Protein AF-A0A7Y9F3F2-F1 (afdb_monomer_lite)

Foldseek 3Di:
DDPPPPPPDDDLPDDPPVQQDADPVRFHWDWDCDPNDTDTDTPVVPDDPDPDDDPDVVVVVVVVVVVVVVVVVVVVVCVVVVVVVCCVVVVDDPVVVVVVVVPPDPPPVVVVVVVVVVPDDDDDDDDDDPPDDLVRVLVVLVVCVVVVVADPVRSVVVNVVSVVVD

Radius of gyration: 35.75 Å; chains: 1; bounding box: 56×50×98 Å

pLDDT: mean 72.58, std 17.09, range [37.16, 95.94]

Organism: NCBI:txid419476

Secondary structure (DSSP, 8-state):
-----------TTSPPGGGGS--TTSPPPEEEEETTEEEEE-GGGS----SS--TTHHHHHHHHHHHHHHHHHHHHHHHHHHHHHHHHHTT--HHHHHHHHHHHS-HHHHHHHHHHHHTS--PPPPPPPPPPPHHHHHHHHHHHHHTTSS-HHHHHHHHHHHHHT-

Structure (mmCIF, N/CA/C/O backbone):
data_AF-A0A7Y9F3F2-F1
#
_entry.id   AF-A0A7Y9F3F2-F1
#
loop_
_atom_site.group_PDB
_atom_site.id
_atom_site.type_symbol
_atom_site.label_atom_id
_atom_site.label_alt_id
_atom_site.label_comp_id
_atom_site.label_asym_id
_atom_site.label_entity_id
_atom_site.label_seq_id
_atom_site.pdbx_PDB_ins_code
_atom_site.Cartn_x
_atom_site.Cartn_y
_atom_site.Cartn_z
_atom_site.occupancy
_atom_site.B_iso_or_equiv
_atom_site.auth_seq_id
_atom_site.auth_comp_id
_atom_site.auth_asym_id
_atom_site.auth_atom_id
_atom_site.pdbx_PDB_model_num
ATOM 1 N N . MET A 1 1 ? 10.572 -25.175 -64.318 1.00 37.16 1 MET A N 1
ATOM 2 C CA . MET A 1 1 ? 11.048 -24.737 -62.988 1.00 37.16 1 MET A CA 1
ATOM 3 C C . MET A 1 1 ? 11.802 -23.434 -63.187 1.00 37.16 1 MET A C 1
ATOM 5 O O . MET A 1 1 ? 12.876 -23.462 -63.767 1.00 37.16 1 MET A O 1
ATOM 9 N N . ILE A 1 2 ? 11.190 -22.298 -62.851 1.00 39.78 2 ILE A N 1
ATOM 10 C CA . ILE A 1 2 ? 11.783 -20.966 -63.033 1.00 39.78 2 ILE A CA 1
ATOM 11 C C . ILE A 1 2 ? 12.376 -20.561 -61.682 1.00 39.78 2 ILE A C 1
ATOM 13 O O . ILE A 1 2 ? 11.635 -20.270 -60.747 1.00 39.78 2 ILE A O 1
ATOM 17 N N . SER A 1 3 ? 13.705 -20.615 -61.568 1.00 37.38 3 SER A N 1
ATOM 18 C CA . SER A 1 3 ? 14.440 -20.062 -60.428 1.00 37.38 3 SER A CA 1
ATOM 19 C C . SER A 1 3 ? 14.362 -18.542 -60.489 1.00 37.38 3 SER A C 1
ATOM 21 O O . SER A 1 3 ? 15.027 -17.914 -61.311 1.00 37.38 3 SER A O 1
ATOM 23 N N . VAL A 1 4 ? 13.538 -17.950 -59.627 1.00 45.59 4 VAL A N 1
ATOM 24 C CA . VAL A 1 4 ? 13.527 -16.504 -59.403 1.00 45.59 4 VAL A CA 1
ATOM 25 C C . VAL A 1 4 ? 14.730 -16.170 -58.526 1.00 45.59 4 VAL A C 1
ATOM 27 O O . VAL A 1 4 ? 14.716 -16.357 -57.312 1.00 45.59 4 VAL A O 1
ATOM 30 N N . LEU A 1 5 ? 15.806 -15.729 -59.174 1.00 45.50 5 LEU A N 1
ATOM 31 C CA . LEU A 1 5 ? 16.984 -15.166 -58.530 1.00 45.50 5 LEU A CA 1
ATOM 32 C C . LEU A 1 5 ? 16.598 -13.766 -58.019 1.00 45.50 5 LEU A C 1
ATOM 34 O O . LEU A 1 5 ? 16.569 -12.804 -58.785 1.00 45.50 5 LEU A O 1
ATOM 38 N N . LEU A 1 6 ? 16.222 -13.661 -56.742 1.00 45.62 6 LEU A N 1
ATOM 39 C CA . 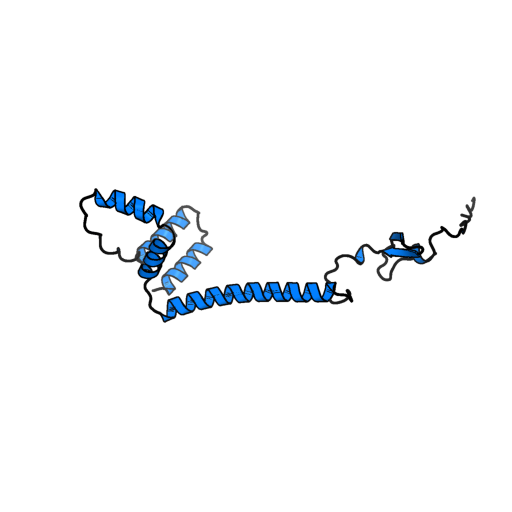LEU A 1 6 ? 16.011 -12.379 -56.064 1.00 45.62 6 LEU A CA 1
ATOM 40 C C . LEU A 1 6 ? 17.363 -11.662 -55.958 1.00 45.62 6 LEU A C 1
ATOM 42 O O . LEU A 1 6 ? 18.161 -11.922 -55.060 1.00 45.62 6 LEU A O 1
ATOM 46 N N . LEU A 1 7 ? 17.631 -10.788 -56.926 1.00 42.59 7 LEU A N 1
ATOM 47 C CA . LEU A 1 7 ? 18.734 -9.835 -56.901 1.00 42.59 7 LEU A CA 1
ATOM 48 C C . LEU A 1 7 ? 18.523 -8.887 -55.715 1.00 42.59 7 LEU A C 1
ATOM 50 O O . LEU A 1 7 ? 17.694 -7.981 -55.773 1.00 42.59 7 LEU A O 1
ATOM 54 N N . ALA A 1 8 ? 19.269 -9.110 -54.635 1.00 44.12 8 ALA A N 1
ATOM 55 C CA . ALA A 1 8 ? 19.419 -8.149 -53.553 1.00 44.12 8 ALA A CA 1
ATOM 56 C C . ALA A 1 8 ? 20.198 -6.938 -54.088 1.00 44.12 8 ALA A C 1
ATOM 58 O O . ALA A 1 8 ? 21.429 -6.943 -54.149 1.00 44.12 8 ALA A O 1
ATOM 59 N N . PHE A 1 9 ? 19.474 -5.911 -54.532 1.00 42.00 9 PHE A N 1
ATOM 60 C CA . PHE A 1 9 ? 20.051 -4.587 -54.740 1.00 42.00 9 PHE A CA 1
ATOM 61 C C . PHE A 1 9 ? 20.615 -4.112 -53.396 1.00 42.00 9 PHE A C 1
ATOM 63 O O . PHE A 1 9 ? 19.938 -4.227 -52.386 1.00 42.00 9 PHE A O 1
ATOM 70 N N . SER A 1 10 ? 21.887 -3.703 -53.398 1.00 47.97 10 SER A N 1
ATOM 71 C CA . SER A 1 10 ? 22.654 -3.268 -52.225 1.00 47.97 10 SER A CA 1
ATOM 72 C C . SER A 1 10 ? 23.040 -1.796 -52.403 1.00 47.97 10 SER A C 1
ATOM 74 O O . SER A 1 10 ? 24.060 -1.479 -53.012 1.00 47.97 10 SER A O 1
ATOM 76 N N . GLY A 1 11 ? 22.193 -0.891 -51.935 1.00 49.94 11 GLY A N 1
ATOM 77 C CA . GLY A 1 11 ? 22.431 0.532 -51.758 1.00 49.94 11 GLY A CA 1
ATOM 78 C C . GLY A 1 11 ? 22.732 0.901 -50.294 1.00 49.94 11 GLY A C 1
ATOM 79 O O . GLY A 1 11 ? 22.473 0.132 -49.371 1.00 49.94 11 GLY A O 1
ATOM 80 N N . PRO A 1 12 ? 23.258 2.113 -50.046 1.00 54.84 12 PRO A N 1
ATOM 81 C CA . PRO A 1 12 ? 23.655 2.596 -48.713 1.00 54.84 12 PRO A CA 1
ATOM 82 C C . PRO A 1 12 ? 22.490 2.769 -47.722 1.00 54.84 12 PRO A C 1
ATOM 84 O O . PRO A 1 12 ? 22.721 3.028 -46.545 1.00 54.84 12 PRO A O 1
ATOM 87 N N . ASN A 1 13 ? 21.251 2.616 -48.194 1.00 62.72 13 ASN A N 1
ATOM 88 C CA . ASN A 1 13 ? 20.031 2.660 -47.394 1.00 62.72 13 ASN A CA 1
ATOM 89 C C . ASN A 1 13 ? 19.465 1.264 -47.103 1.00 62.72 13 ASN A C 1
ATOM 91 O O . ASN A 1 13 ? 18.377 1.169 -46.539 1.00 62.72 13 ASN A O 1
ATOM 95 N N . ASP A 1 14 ? 20.163 0.193 -47.488 1.00 75.38 14 ASP A N 1
ATOM 96 C CA . ASP A 1 14 ? 19.670 -1.153 -47.243 1.00 75.38 14 ASP A CA 1
ATOM 97 C C . ASP A 1 14 ? 19.990 -1.629 -45.827 1.00 75.38 14 ASP A C 1
ATOM 99 O O . ASP A 1 14 ? 21.076 -1.365 -45.290 1.00 75.38 14 ASP A O 1
ATOM 103 N N . PRO A 1 15 ? 19.046 -2.348 -45.199 1.00 74.75 15 PRO A N 1
ATOM 104 C CA . PRO A 1 15 ? 19.268 -2.914 -43.888 1.00 74.75 15 PRO A CA 1
ATOM 105 C C . PRO A 1 15 ? 20.414 -3.938 -43.951 1.00 74.75 15 PRO A C 1
ATOM 107 O O . PRO A 1 15 ? 20.408 -4.844 -44.790 1.00 74.75 15 PRO A O 1
ATOM 110 N N . PRO A 1 16 ? 21.405 -3.846 -43.049 1.00 81.75 16 PRO A N 1
ATOM 111 C CA . PRO A 1 16 ? 22.524 -4.776 -43.021 1.00 81.75 16 PRO A CA 1
ATOM 112 C C . PRO A 1 16 ? 22.043 -6.192 -42.690 1.00 81.75 16 PRO A C 1
ATOM 114 O O . PRO A 1 16 ? 21.070 -6.372 -41.961 1.00 81.75 16 PRO A O 1
ATOM 117 N N . ALA A 1 17 ? 22.791 -7.219 -43.109 1.00 82.69 17 ALA A N 1
ATOM 118 C CA . ALA A 1 17 ? 22.439 -8.629 -42.881 1.00 82.69 17 ALA A CA 1
ATOM 119 C C . ALA A 1 17 ? 22.153 -8.987 -41.403 1.00 82.69 17 ALA A C 1
ATOM 121 O O . ALA A 1 17 ? 21.443 -9.949 -41.112 1.00 82.69 17 ALA A O 1
ATOM 122 N N . LYS A 1 18 ? 22.662 -8.193 -40.444 1.00 82.06 18 LYS A N 1
ATOM 123 C CA . LYS A 1 18 ? 22.344 -8.319 -39.009 1.00 82.06 18 LYS A CA 1
ATOM 124 C C . LYS A 1 18 ? 20.849 -8.145 -38.688 1.00 82.06 18 LYS A C 1
ATOM 126 O O . LYS A 1 18 ? 20.425 -8.655 -37.655 1.00 82.06 18 LYS A O 1
ATOM 131 N N . CYS A 1 19 ? 20.083 -7.470 -39.546 1.00 83.31 19 CYS A N 1
ATOM 132 C CA . CYS A 1 19 ? 18.639 -7.253 -39.418 1.00 83.31 19 CYS A CA 1
ATOM 133 C C . CYS A 1 19 ? 17.788 -8.484 -39.747 1.00 83.31 19 CYS A C 1
ATOM 135 O O . CYS A 1 19 ? 16.628 -8.530 -39.367 1.00 83.31 19 CYS A O 1
ATOM 137 N N . PHE A 1 20 ? 18.354 -9.483 -40.425 1.00 84.94 20 PHE A N 1
ATOM 138 C CA . PHE A 1 20 ? 17.620 -10.676 -40.863 1.00 84.94 20 PHE A CA 1
ATOM 139 C C . PHE A 1 20 ? 18.032 -11.940 -40.104 1.00 84.94 20 PHE A C 1
ATOM 141 O O . PHE A 1 20 ? 17.670 -13.047 -40.491 1.00 84.94 20 PHE A O 1
ATOM 148 N N . ARG A 1 21 ? 18.822 -11.789 -39.035 1.00 83.19 21 ARG A N 1
ATOM 149 C CA . ARG A 1 21 ? 19.253 -12.897 -38.179 1.00 83.19 21 ARG A CA 1
ATOM 150 C C . ARG A 1 21 ? 18.538 -12.826 -36.843 1.00 83.19 21 ARG A C 1
ATOM 152 O O . ARG A 1 21 ? 18.486 -11.756 -36.238 1.00 83.19 21 ARG A O 1
ATOM 159 N N . THR A 1 22 ? 18.039 -13.971 -36.397 1.00 86.31 22 THR A N 1
ATOM 160 C CA . THR A 1 22 ? 17.434 -14.129 -35.078 1.00 86.31 22 THR A CA 1
ATOM 161 C C . THR A 1 22 ? 18.467 -13.957 -33.966 1.00 86.31 22 THR A C 1
ATOM 163 O O . THR A 1 22 ? 19.673 -14.115 -34.191 1.00 86.31 22 THR A O 1
ATOM 166 N N . ASN A 1 23 ? 18.001 -13.624 -32.762 1.00 82.44 23 ASN A N 1
ATOM 167 C CA . ASN A 1 23 ? 18.830 -13.711 -31.558 1.00 82.44 23 ASN A CA 1
ATOM 168 C C . ASN A 1 23 ? 19.022 -15.181 -31.122 1.00 82.44 23 ASN A C 1
ATOM 170 O O . ASN A 1 23 ? 18.518 -16.112 -31.752 1.00 82.44 23 ASN A O 1
ATOM 174 N N . GLU A 1 24 ? 19.756 -15.383 -30.027 1.00 83.31 24 GLU A N 1
ATOM 175 C CA . GLU A 1 24 ? 19.977 -16.699 -29.406 1.00 83.31 24 GLU A CA 1
ATOM 176 C C . GLU A 1 24 ? 18.685 -17.388 -28.924 1.00 83.31 24 GLU A C 1
ATOM 178 O O . GLU A 1 24 ? 18.663 -18.604 -28.763 1.00 83.31 24 GLU A O 1
ATOM 183 N N . PHE A 1 25 ? 17.602 -16.624 -28.758 1.00 80.75 25 PHE A N 1
ATOM 184 C CA . PHE A 1 25 ? 16.283 -17.093 -28.330 1.00 80.75 25 PHE A CA 1
ATOM 185 C C . PHE A 1 25 ? 15.335 -17.399 -29.505 1.00 80.75 25 PHE A C 1
ATOM 187 O O . PHE A 1 25 ? 14.218 -17.858 -29.285 1.00 80.75 25 PHE A O 1
ATOM 194 N N . GLY A 1 26 ? 15.773 -17.184 -30.753 1.00 85.31 26 GLY A N 1
ATOM 195 C CA . GLY A 1 26 ? 14.969 -17.424 -31.956 1.00 85.31 26 GLY A CA 1
ATOM 196 C C . GLY A 1 26 ? 14.056 -16.263 -32.371 1.00 85.31 26 GLY A C 1
ATOM 197 O O . GLY A 1 26 ? 13.324 -16.398 -33.350 1.00 85.31 26 GLY A O 1
ATOM 198 N N . ASP A 1 27 ? 14.121 -15.113 -31.697 1.00 84.00 27 ASP A N 1
ATOM 199 C CA . ASP A 1 27 ? 13.307 -13.943 -32.034 1.00 84.00 27 ASP A CA 1
ATOM 200 C C . ASP A 1 27 ? 13.879 -13.198 -33.244 1.00 84.00 27 ASP A C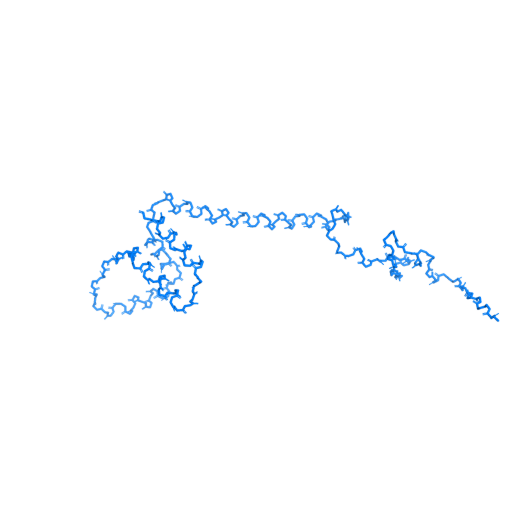 1
ATOM 202 O O . ASP A 1 27 ? 15.087 -12.933 -33.316 1.00 84.00 27 ASP A O 1
ATOM 206 N N . LEU A 1 28 ? 13.006 -12.779 -34.167 1.00 83.38 28 LEU A N 1
ATOM 207 C CA . LEU A 1 28 ? 13.378 -11.819 -35.206 1.00 83.38 28 LEU A CA 1
ATOM 208 C C . LEU A 1 28 ? 13.493 -10.401 -34.612 1.00 83.38 28 LEU A C 1
ATOM 210 O O . LEU A 1 28 ? 12.582 -9.963 -33.904 1.00 83.38 28 LEU A O 1
ATOM 214 N N . PRO A 1 29 ? 14.571 -9.654 -34.917 1.00 84.06 29 PRO A N 1
ATOM 215 C CA . PRO A 1 29 ? 14.674 -8.249 -34.544 1.00 84.06 29 PRO A CA 1
ATOM 216 C C . PRO A 1 29 ? 13.764 -7.370 -35.406 1.00 84.06 29 PRO A C 1
ATOM 218 O O . PRO A 1 29 ? 13.607 -7.600 -36.605 1.00 84.06 29 PRO A O 1
ATOM 221 N N . THR A 1 30 ? 13.291 -6.271 -34.827 1.00 85.75 30 THR A N 1
ATOM 222 C CA . THR A 1 30 ? 12.817 -5.113 -35.588 1.00 85.75 30 THR A CA 1
ATOM 223 C C . THR A 1 30 ? 14.014 -4.203 -35.852 1.00 85.75 30 THR A C 1
ATOM 225 O O . THR A 1 30 ? 14.729 -3.819 -34.925 1.00 85.75 30 THR A O 1
ATOM 228 N N . CYS A 1 31 ? 14.271 -3.878 -37.119 1.00 84.94 31 CYS A N 1
ATOM 229 C CA . CYS A 1 31 ? 15.332 -2.947 -37.493 1.00 84.94 31 CYS A CA 1
ATOM 230 C C . CYS A 1 31 ? 14.763 -1.557 -37.760 1.00 84.94 31 CYS A C 1
ATOM 232 O O . CYS A 1 31 ? 13.928 -1.387 -38.648 1.00 84.94 31 CYS A O 1
ATOM 234 N N . THR A 1 32 ? 15.273 -0.565 -37.033 1.00 84.44 32 THR A N 1
ATOM 235 C CA . THR A 1 32 ? 14.889 0.841 -37.186 1.00 84.44 32 THR A CA 1
ATOM 236 C C . THR A 1 32 ? 16.134 1.666 -37.491 1.00 84.44 32 THR A C 1
ATOM 238 O O . THR A 1 32 ? 17.172 1.502 -36.845 1.00 84.44 32 THR A O 1
ATOM 241 N N . TYR A 1 33 ? 16.045 2.551 -38.481 1.00 82.56 33 TYR A N 1
ATOM 242 C CA . TYR A 1 33 ? 17.121 3.481 -38.811 1.00 82.56 33 TYR A CA 1
ATOM 243 C C . TYR A 1 33 ? 17.023 4.714 -37.907 1.00 82.56 33 TYR A C 1
ATOM 245 O O . TYR A 1 33 ? 16.044 5.458 -37.978 1.00 82.56 33 TYR A O 1
ATOM 253 N N . SER A 1 34 ? 18.008 4.911 -37.028 1.00 77.88 34 SER A N 1
ATOM 254 C CA . SER A 1 34 ? 18.037 6.016 -36.064 1.00 77.88 34 SER A CA 1
ATOM 255 C C . SER A 1 34 ? 19.450 6.582 -35.952 1.00 77.88 34 SER A C 1
ATOM 257 O O . SER A 1 34 ? 20.414 5.836 -35.815 1.00 77.88 34 SER A O 1
ATOM 259 N N . GLY A 1 35 ? 19.593 7.906 -36.040 1.00 77.94 35 GLY A N 1
ATOM 260 C CA . GLY A 1 35 ? 20.885 8.579 -35.851 1.00 77.94 35 GLY A CA 1
ATOM 261 C C . GLY A 1 35 ? 21.969 8.237 -36.883 1.00 77.94 35 GLY A C 1
ATOM 262 O O . GLY A 1 35 ? 23.147 8.405 -36.592 1.00 77.94 35 GLY A O 1
ATOM 263 N N . GLY A 1 36 ? 21.595 7.756 -38.073 1.00 80.94 36 GLY A N 1
ATOM 264 C CA . GLY A 1 36 ? 22.553 7.321 -39.097 1.00 80.94 36 GLY A CA 1
ATOM 265 C C . GLY A 1 36 ? 23.004 5.862 -38.963 1.00 80.94 36 GLY A C 1
ATOM 266 O O . GLY A 1 36 ? 23.838 5.412 -39.746 1.00 80.94 36 GLY A O 1
ATOM 267 N N . GLU A 1 37 ? 22.451 5.111 -38.006 1.00 81.56 37 GLU A N 1
ATOM 268 C CA . GLU A 1 37 ? 22.759 3.698 -37.801 1.00 81.56 37 GLU A CA 1
ATOM 269 C C . GLU A 1 37 ? 21.488 2.831 -37.797 1.00 81.56 37 GLU A C 1
ATOM 271 O O . GLU A 1 37 ? 20.416 3.217 -37.330 1.00 81.56 37 GLU A O 1
ATOM 276 N N . TRP A 1 38 ? 21.619 1.608 -38.310 1.00 82.19 38 TRP A N 1
ATOM 277 C CA . TRP A 1 38 ? 20.619 0.557 -38.152 1.00 82.19 38 TRP A CA 1
ATOM 278 C C . TRP A 1 38 ? 20.713 -0.087 -36.767 1.00 82.19 38 TRP A C 1
ATOM 280 O O . TRP A 1 38 ? 21.645 -0.861 -36.493 1.00 82.19 38 TRP A O 1
ATOM 290 N N . VAL A 1 39 ? 19.712 0.188 -35.930 1.00 82.75 39 VAL A N 1
ATOM 291 C CA . VAL A 1 39 ? 19.580 -0.345 -34.569 1.00 82.75 39 VAL A CA 1
ATOM 292 C C . VAL A 1 39 ? 18.568 -1.494 -34.561 1.00 82.75 39 VAL A C 1
ATOM 294 O O . VAL A 1 39 ? 17.530 -1.429 -35.218 1.00 82.75 39 VAL A O 1
ATOM 297 N N . ARG A 1 40 ? 18.887 -2.564 -33.822 1.00 85.69 40 ARG A N 1
ATOM 298 C CA . ARG A 1 40 ? 18.020 -3.739 -33.638 1.00 85.69 40 ARG A CA 1
ATOM 299 C C . ARG A 1 40 ? 17.321 -3.655 -32.291 1.00 85.69 40 ARG A C 1
ATOM 301 O O . ARG A 1 40 ? 18.005 -3.528 -31.278 1.00 85.69 40 ARG A O 1
ATOM 308 N N . SER A 1 41 ? 16.002 -3.792 -32.277 1.00 80.69 41 SER A N 1
ATOM 309 C CA . SER A 1 41 ? 15.205 -3.959 -31.061 1.00 80.69 41 SER A CA 1
ATOM 310 C C . SER A 1 41 ? 14.500 -5.315 -31.078 1.00 80.69 41 SER A C 1
ATOM 312 O O . SER A 1 41 ? 14.063 -5.784 -32.128 1.00 80.69 41 SER A O 1
ATOM 314 N N . TYR A 1 42 ? 14.417 -5.967 -29.918 1.00 80.75 42 TYR A N 1
ATOM 315 C CA . TYR A 1 42 ? 13.755 -7.265 -29.766 1.00 80.75 42 TYR A CA 1
ATOM 316 C C . TYR A 1 42 ? 12.559 -7.127 -28.823 1.00 80.75 42 TYR A C 1
ATOM 318 O O . TYR A 1 42 ? 12.684 -6.449 -27.800 1.00 80.75 42 TYR A O 1
ATOM 326 N N . PRO A 1 43 ? 11.423 -7.784 -29.101 1.00 68.44 43 PRO A N 1
ATOM 327 C CA . PRO A 1 43 ? 10.253 -7.733 -28.223 1.00 68.44 43 PRO A CA 1
ATOM 328 C C . PRO A 1 43 ? 10.551 -8.277 -26.816 1.00 68.44 43 PRO A C 1
ATOM 330 O O . PRO A 1 43 ? 10.018 -7.768 -25.839 1.00 68.44 43 PRO A O 1
ATOM 333 N N . SER A 1 44 ? 11.472 -9.236 -26.698 1.00 61.03 44 SER A N 1
ATOM 334 C CA . SER A 1 44 ? 11.928 -9.832 -25.436 1.00 61.03 44 SER A CA 1
ATOM 335 C C . SER A 1 44 ? 12.858 -8.935 -24.604 1.00 61.03 44 SER A C 1
ATOM 337 O O . SER A 1 44 ? 13.110 -9.233 -23.440 1.00 61.03 44 SER A O 1
ATOM 339 N N . SER A 1 45 ? 13.346 -7.816 -25.156 1.00 59.34 45 SER A N 1
ATOM 340 C CA . SER A 1 45 ? 14.190 -6.859 -24.412 1.00 59.34 45 SER A CA 1
ATOM 341 C C . SER A 1 45 ? 13.396 -5.887 -23.530 1.00 59.34 45 SER A C 1
ATOM 343 O O . SER A 1 45 ? 13.984 -5.147 -22.746 1.00 59.34 45 SER A O 1
ATOM 345 N N . GLY A 1 46 ? 12.063 -5.907 -23.622 1.00 57.12 46 GLY A N 1
ATOM 346 C CA . GLY A 1 46 ? 11.170 -5.156 -22.752 1.00 57.12 46 GLY A CA 1
ATOM 347 C C . GLY A 1 46 ? 10.385 -6.101 -21.852 1.00 57.12 46 GLY A C 1
ATOM 348 O O . GLY A 1 46 ? 9.497 -6.798 -22.323 1.00 57.12 46 GLY A O 1
ATOM 349 N N . PHE A 1 47 ? 10.659 -6.055 -20.548 1.00 48.97 47 PHE A N 1
ATOM 350 C CA . PHE A 1 47 ? 9.781 -6.601 -19.505 1.00 48.97 47 PHE A CA 1
ATOM 351 C C . PHE A 1 47 ? 9.799 -8.135 -19.316 1.00 48.97 47 PHE A C 1
ATOM 353 O O . PHE A 1 47 ? 8.763 -8.796 -19.297 1.00 48.97 47 PHE A O 1
ATOM 360 N N . GLY A 1 48 ? 10.982 -8.716 -19.103 1.00 47.84 48 GLY A N 1
ATOM 361 C CA . GLY A 1 48 ? 11.117 -10.049 -18.505 1.00 47.84 48 GLY A CA 1
ATOM 362 C C . GLY A 1 48 ? 11.467 -9.949 -17.012 1.00 47.84 48 GLY A C 1
ATOM 363 O O . GLY A 1 48 ? 12.416 -9.235 -16.684 1.00 47.84 48 GLY A O 1
ATOM 364 N N . PRO A 1 49 ? 10.773 -10.648 -16.090 1.00 47.16 49 PRO A N 1
ATOM 365 C CA . PRO A 1 49 ? 11.173 -10.741 -14.686 1.00 47.16 49 PRO A CA 1
ATOM 366 C C . PRO A 1 49 ? 12.357 -11.715 -14.570 1.00 47.16 49 PRO A C 1
ATOM 368 O O . PRO A 1 49 ? 12.217 -12.848 -14.120 1.00 47.16 49 PRO A O 1
ATOM 371 N N . GLY A 1 50 ? 13.521 -11.297 -15.062 1.00 49.97 50 GLY A N 1
ATOM 372 C C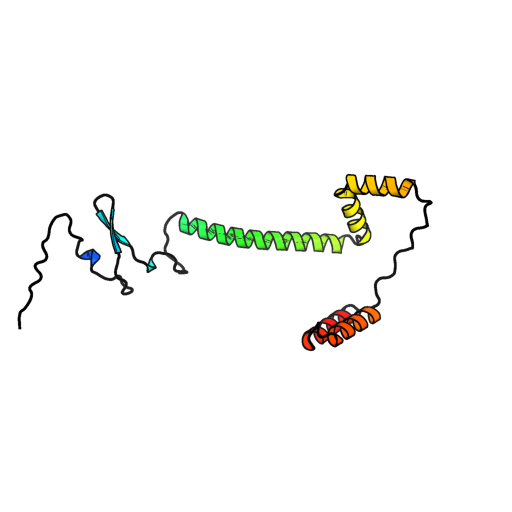A . GLY A 1 50 ? 14.767 -12.057 -15.015 1.00 49.97 50 GLY A CA 1
ATOM 373 C C . GLY A 1 50 ? 15.757 -11.423 -14.033 1.00 49.97 50 GLY A C 1
ATOM 374 O O . GLY A 1 50 ? 15.911 -10.199 -14.038 1.00 49.97 50 GLY A O 1
ATOM 375 N N . PRO A 1 51 ? 16.451 -12.210 -13.192 1.00 51.00 51 PRO A N 1
ATOM 376 C CA . PRO A 1 51 ? 17.479 -11.703 -12.295 1.00 51.00 51 PRO A CA 1
ATOM 377 C C . PRO A 1 51 ? 18.756 -11.410 -13.092 1.00 51.00 51 PRO A C 1
ATOM 379 O O . PRO A 1 51 ? 19.692 -12.202 -13.114 1.00 51.00 51 PRO A O 1
ATOM 382 N N . GLY A 1 52 ? 18.783 -10.268 -13.773 1.00 58.41 52 GLY A N 1
ATOM 383 C CA . GLY A 1 52 ? 19.984 -9.750 -14.422 1.00 58.41 52 GLY A CA 1
ATOM 384 C C . GLY A 1 52 ? 19.707 -9.133 -15.786 1.00 58.41 52 GLY A C 1
ATOM 385 O O . GLY A 1 52 ? 19.289 -9.826 -16.704 1.00 58.41 52 GLY A O 1
ATOM 386 N N . GLY A 1 53 ? 20.019 -7.843 -15.931 1.00 54.41 53 GLY A N 1
ATOM 387 C CA . GLY A 1 53 ? 20.244 -7.252 -17.253 1.00 54.41 53 GLY A CA 1
ATOM 388 C C . GLY A 1 53 ? 19.563 -5.915 -17.510 1.00 54.41 53 GLY A C 1
ATOM 389 O O . GLY A 1 53 ? 18.723 -5.815 -18.391 1.00 54.41 53 GLY A O 1
ATOM 390 N N . GLY A 1 54 ? 19.982 -4.875 -16.791 1.00 47.12 54 GLY A N 1
ATOM 391 C CA . GLY A 1 54 ? 19.696 -3.478 -17.118 1.00 47.12 54 GLY A CA 1
ATOM 392 C C . GLY A 1 54 ? 20.771 -2.595 -16.495 1.00 47.12 54 GLY A C 1
ATOM 393 O O . GLY A 1 54 ? 20.565 -2.005 -15.439 1.00 47.12 54 GLY A O 1
ATOM 394 N N . GLY A 1 55 ? 21.977 -2.613 -17.072 1.00 55.44 55 GLY A N 1
ATOM 395 C CA . GLY A 1 55 ? 23.111 -1.810 -16.612 1.00 55.44 55 GLY A CA 1
ATOM 396 C C . GLY A 1 55 ? 22.867 -0.329 -16.889 1.00 55.44 55 GLY A C 1
ATOM 397 O O . GLY A 1 55 ? 23.117 0.148 -17.989 1.00 55.44 55 GLY A O 1
ATOM 398 N N . GLY A 1 56 ? 22.353 0.385 -15.894 1.00 53.00 56 GLY A N 1
ATOM 399 C CA . GLY A 1 56 ? 21.997 1.801 -15.957 1.00 53.00 56 GLY A CA 1
ATOM 400 C C . GLY A 1 56 ? 21.038 2.133 -14.816 1.00 53.00 56 GLY A C 1
ATOM 401 O O . GLY A 1 56 ? 20.517 1.221 -14.179 1.00 53.00 56 GLY A O 1
ATOM 402 N N . PHE A 1 57 ? 20.816 3.417 -14.526 1.00 59.62 57 PHE A N 1
ATOM 403 C CA . PHE A 1 57 ? 20.002 3.920 -13.402 1.00 59.62 57 PHE A CA 1
ATOM 404 C C . PHE A 1 57 ? 18.649 3.203 -13.181 1.00 59.62 57 PHE A C 1
ATOM 406 O O . PHE A 1 57 ? 18.141 3.198 -12.063 1.00 59.62 57 PHE A O 1
ATOM 413 N N . GLU A 1 58 ? 18.100 2.549 -14.205 1.00 59.34 58 GLU A N 1
ATOM 414 C CA . GLU A 1 58 ? 16.891 1.721 -14.162 1.00 59.34 58 GLU A CA 1
ATOM 415 C C . GLU A 1 58 ? 16.986 0.531 -13.189 1.00 59.34 58 GLU A C 1
ATOM 417 O O . GLU A 1 58 ? 16.061 0.308 -12.409 1.00 59.34 58 GLU A O 1
ATOM 422 N N . GLY A 1 59 ? 18.111 -0.194 -13.143 1.00 65.69 59 GLY A N 1
ATOM 423 C CA . GLY A 1 59 ? 18.275 -1.323 -12.213 1.00 65.69 59 GLY A CA 1
ATOM 424 C C . GLY A 1 59 ? 18.354 -0.878 -10.747 1.00 65.69 59 GLY A C 1
ATOM 425 O O . GLY A 1 59 ? 17.781 -1.506 -9.855 1.00 65.69 59 GLY A O 1
ATOM 426 N N . VAL A 1 60 ? 19.015 0.257 -10.505 1.00 77.88 60 VAL A N 1
ATOM 427 C CA . VAL A 1 60 ? 19.099 0.889 -9.181 1.00 77.88 60 VAL A CA 1
ATOM 428 C C . VAL A 1 60 ? 17.723 1.398 -8.751 1.00 77.88 60 VAL A C 1
ATOM 430 O O . VAL A 1 60 ? 17.319 1.178 -7.611 1.00 77.88 60 VAL A O 1
ATOM 433 N N . PHE A 1 61 ? 16.969 2.010 -9.665 1.00 81.94 61 PHE A N 1
ATOM 434 C CA . PHE A 1 61 ? 15.616 2.486 -9.393 1.00 81.94 61 PHE A CA 1
ATOM 435 C C . PHE A 1 61 ? 14.673 1.353 -8.974 1.00 81.94 61 PHE A C 1
ATOM 437 O O . PHE A 1 61 ? 13.989 1.487 -7.963 1.00 81.94 61 PHE A O 1
ATOM 444 N N . VAL A 1 62 ? 14.672 0.220 -9.687 1.00 84.25 62 VAL A N 1
ATOM 445 C CA . VAL A 1 62 ? 13.834 -0.938 -9.326 1.00 84.25 62 VAL A CA 1
ATOM 446 C C . VAL A 1 62 ? 14.212 -1.485 -7.948 1.00 84.25 62 VAL A C 1
ATOM 448 O O . VAL A 1 62 ? 13.327 -1.744 -7.132 1.00 84.25 62 VAL A O 1
ATOM 451 N N . LEU A 1 63 ? 15.509 -1.597 -7.642 1.00 86.00 63 LEU A N 1
ATOM 452 C CA . LEU A 1 63 ? 15.974 -2.013 -6.316 1.00 86.00 63 LEU A CA 1
ATOM 453 C C . LEU A 1 63 ? 15.468 -1.063 -5.219 1.00 86.00 63 LEU A C 1
ATOM 455 O O . LEU A 1 63 ? 14.879 -1.517 -4.239 1.00 86.00 63 LEU A O 1
ATOM 459 N N . PHE A 1 64 ? 15.657 0.248 -5.389 1.00 90.06 64 PHE A N 1
ATOM 460 C CA . PHE A 1 64 ? 15.182 1.243 -4.425 1.00 90.06 64 PHE A CA 1
ATOM 461 C C . PHE A 1 64 ? 13.662 1.262 -4.306 1.00 90.06 64 PHE A C 1
ATOM 463 O O . PHE A 1 64 ? 13.158 1.437 -3.203 1.00 90.06 64 PHE A O 1
ATOM 470 N N . PHE A 1 65 ? 12.930 1.048 -5.397 1.00 91.69 65 PHE A N 1
ATOM 471 C CA . PHE A 1 65 ? 11.475 0.965 -5.375 1.00 91.69 65 PHE A CA 1
ATOM 472 C C . PHE A 1 65 ? 11.000 -0.226 -4.538 1.00 91.69 65 PHE A C 1
ATOM 474 O O . PHE A 1 65 ? 10.158 -0.060 -3.657 1.00 91.69 65 PHE A O 1
ATOM 481 N N . VAL A 1 66 ? 11.581 -1.411 -4.748 1.00 93.50 66 VAL A N 1
ATOM 482 C CA . VAL A 1 66 ? 11.260 -2.604 -3.950 1.00 93.50 66 VAL A CA 1
ATOM 483 C C . VAL A 1 66 ? 11.626 -2.384 -2.482 1.00 93.50 66 VAL A C 1
ATOM 485 O O . VAL A 1 66 ? 10.813 -2.661 -1.601 1.00 93.50 66 VAL A O 1
ATOM 488 N N . VAL A 1 67 ? 12.808 -1.827 -2.202 1.00 95.12 67 VAL A N 1
ATOM 489 C CA . VAL A 1 67 ? 13.232 -1.494 -0.833 1.00 95.12 67 VAL A CA 1
ATOM 490 C C . VAL A 1 67 ? 12.289 -0.475 -0.191 1.00 95.12 67 VAL A C 1
ATOM 492 O O . VAL A 1 67 ? 11.905 -0.660 0.959 1.00 95.12 67 VAL A O 1
ATOM 495 N N . ALA A 1 68 ? 11.871 0.564 -0.915 1.00 94.25 68 ALA A N 1
ATOM 496 C CA . ALA A 1 68 ? 10.938 1.575 -0.425 1.00 94.25 68 ALA A CA 1
ATOM 497 C C . ALA A 1 68 ? 9.549 0.985 -0.151 1.00 94.25 68 ALA A C 1
ATOM 499 O O . ALA A 1 68 ? 8.931 1.333 0.853 1.00 94.25 68 ALA A O 1
ATOM 500 N N . LEU A 1 69 ? 9.079 0.058 -0.989 1.00 95.94 69 LEU A N 1
ATOM 501 C CA . LEU A 1 69 ? 7.816 -0.650 -0.784 1.00 95.94 69 LEU A CA 1
ATOM 502 C C . LEU A 1 69 ? 7.887 -1.508 0.487 1.00 95.94 69 LEU A C 1
ATOM 504 O O . LEU A 1 69 ? 7.033 -1.378 1.365 1.00 95.94 69 LEU A O 1
ATOM 508 N N . VAL A 1 70 ? 8.944 -2.313 0.639 1.00 95.88 70 VAL A N 1
ATOM 509 C CA . VAL A 1 70 ? 9.166 -3.132 1.843 1.00 95.88 70 VAL A CA 1
ATOM 510 C C . VAL A 1 70 ? 9.311 -2.255 3.089 1.00 95.88 70 VAL A C 1
ATOM 512 O O . VAL A 1 70 ? 8.685 -2.541 4.108 1.00 95.88 70 VAL A O 1
ATOM 515 N N . ALA A 1 71 ? 10.075 -1.164 3.014 1.00 95.06 71 ALA A N 1
ATOM 516 C CA . ALA A 1 71 ? 10.247 -0.218 4.114 1.00 95.06 71 ALA A CA 1
ATOM 517 C C . ALA A 1 71 ? 8.938 0.502 4.471 1.00 95.06 71 ALA A C 1
ATOM 519 O O . ALA A 1 71 ? 8.656 0.700 5.650 1.00 95.06 71 ALA A O 1
ATOM 520 N N . GLY A 1 72 ? 8.109 0.847 3.482 1.00 94.94 72 GLY A N 1
ATOM 521 C CA . GLY A 1 72 ? 6.785 1.429 3.691 1.00 94.94 72 GLY A CA 1
ATOM 522 C C . GLY A 1 72 ? 5.853 0.465 4.423 1.00 94.94 72 GLY A C 1
ATOM 523 O O . GLY A 1 72 ? 5.272 0.821 5.450 1.00 94.94 72 GLY A O 1
ATOM 524 N N . VAL A 1 73 ? 5.775 -0.788 3.966 1.00 93.38 73 VAL A N 1
ATOM 525 C CA . VAL A 1 73 ? 4.984 -1.832 4.637 1.00 93.38 73 VAL A CA 1
ATOM 526 C C . VAL A 1 73 ? 5.513 -2.078 6.053 1.00 93.38 73 VAL A C 1
ATOM 528 O O . VAL A 1 73 ? 4.746 -2.002 7.011 1.00 93.38 73 VAL A O 1
ATOM 531 N N . ALA A 1 74 ? 6.822 -2.269 6.226 1.00 90.94 74 ALA A N 1
ATOM 532 C CA . ALA A 1 74 ? 7.430 -2.461 7.542 1.00 90.94 74 ALA A CA 1
ATOM 533 C C . ALA A 1 74 ? 7.189 -1.262 8.475 1.00 90.94 74 ALA A C 1
ATOM 535 O O . ALA A 1 74 ? 6.872 -1.453 9.647 1.00 90.94 74 ALA A O 1
ATOM 536 N N . GLY A 1 75 ? 7.264 -0.034 7.958 1.00 93.31 75 GLY A N 1
ATOM 537 C CA . GLY A 1 75 ? 6.995 1.191 8.708 1.00 93.31 75 GLY A CA 1
ATOM 538 C C . GLY A 1 75 ? 5.540 1.295 9.164 1.00 93.31 75 GLY A C 1
ATOM 539 O O . GLY A 1 75 ? 5.283 1.634 10.320 1.00 93.31 75 GLY A O 1
ATOM 540 N N . THR A 1 76 ? 4.580 0.944 8.304 1.00 88.00 76 THR A N 1
ATOM 541 C CA . THR A 1 76 ? 3.158 0.909 8.692 1.00 88.00 76 THR A CA 1
ATOM 542 C C . THR A 1 76 ? 2.888 -0.153 9.759 1.00 88.00 76 THR A C 1
ATOM 544 O O . THR A 1 76 ? 2.268 0.155 10.778 1.00 88.00 76 THR A O 1
ATOM 547 N N . VAL A 1 77 ? 3.431 -1.365 9.602 1.00 90.19 77 VAL A N 1
ATOM 548 C CA . VAL A 1 77 ? 3.314 -2.446 10.596 1.00 90.19 77 VAL A CA 1
ATOM 549 C C . VAL A 1 77 ? 3.982 -2.057 11.916 1.00 90.19 77 VAL A C 1
ATOM 551 O O . VAL A 1 77 ? 3.417 -2.280 12.990 1.00 90.19 77 VAL A O 1
ATOM 554 N N . TRP A 1 78 ? 5.153 -1.424 11.867 1.00 90.56 78 TRP A N 1
ATOM 555 C CA . TRP A 1 78 ? 5.848 -0.943 13.057 1.00 90.56 78 TRP A CA 1
ATOM 556 C C . TRP A 1 78 ? 5.053 0.156 13.768 1.00 90.56 78 TRP A C 1
ATOM 558 O O . TRP A 1 78 ? 4.871 0.092 14.981 1.00 90.56 78 TRP A O 1
ATOM 568 N N . LYS A 1 79 ? 4.474 1.110 13.032 1.00 85.31 79 LYS A N 1
ATOM 569 C CA . LYS A 1 79 ? 3.634 2.169 13.612 1.00 85.31 79 LYS A CA 1
ATOM 570 C C . LYS A 1 79 ? 2.373 1.601 14.269 1.00 85.31 79 LYS A C 1
ATOM 572 O O . LYS A 1 79 ? 2.051 1.980 15.394 1.00 85.31 79 LYS A O 1
ATOM 577 N N . VAL A 1 80 ? 1.695 0.660 13.607 1.00 82.44 80 VAL A N 1
ATOM 578 C CA . VAL A 1 80 ? 0.496 -0.003 14.146 1.00 82.44 80 VAL A CA 1
ATOM 579 C C . VAL A 1 80 ? 0.843 -0.845 15.370 1.00 82.44 80 VAL A C 1
ATOM 581 O O . VAL A 1 80 ? 0.168 -0.744 16.392 1.00 82.44 80 VAL A O 1
ATOM 584 N N . SER A 1 81 ? 1.912 -1.640 15.314 1.00 78.38 81 SER A N 1
ATOM 585 C CA . SER A 1 81 ? 2.329 -2.470 16.451 1.00 78.38 81 SER A CA 1
ATOM 586 C C . SER A 1 81 ? 2.811 -1.631 17.636 1.00 78.38 81 SER A C 1
ATOM 588 O O . SER A 1 81 ? 2.499 -1.973 18.772 1.00 78.38 81 SER A O 1
ATOM 590 N N . THR A 1 82 ? 3.468 -0.494 17.395 1.00 77.75 82 THR A N 1
ATOM 591 C CA . THR A 1 82 ? 3.918 0.430 18.449 1.00 77.75 82 THR A CA 1
ATOM 592 C C . THR A 1 82 ? 2.744 1.166 19.093 1.00 77.75 82 THR A C 1
ATOM 594 O O . THR A 1 82 ? 2.661 1.206 20.317 1.00 77.75 82 THR A O 1
ATOM 597 N N . ALA A 1 83 ? 1.777 1.662 18.312 1.00 67.06 83 ALA A N 1
ATOM 598 C CA . ALA A 1 83 ? 0.550 2.253 18.857 1.00 67.06 83 ALA A CA 1
ATOM 599 C C . ALA A 1 83 ? -0.251 1.230 19.684 1.00 67.06 83 ALA A C 1
ATOM 601 O O . ALA A 1 83 ? -0.705 1.524 20.788 1.00 67.06 83 ALA A O 1
ATOM 602 N N . ARG A 1 84 ? -0.351 -0.011 19.191 1.00 64.25 84 ARG A N 1
ATOM 603 C CA . ARG A 1 84 ? -1.057 -1.103 19.876 1.00 64.25 84 ARG A CA 1
ATOM 604 C C . ARG A 1 84 ? -0.318 -1.587 21.126 1.00 64.25 84 ARG A C 1
ATOM 606 O O . ARG A 1 84 ? -0.959 -2.003 22.086 1.00 64.25 84 ARG A O 1
ATOM 613 N N . ARG A 1 85 ? 1.015 -1.513 21.135 1.00 64.00 85 ARG A N 1
ATOM 614 C CA . ARG A 1 85 ? 1.856 -1.825 22.298 1.00 64.00 85 ARG A CA 1
ATOM 615 C C . ARG A 1 85 ? 1.766 -0.741 23.369 1.00 64.00 85 ARG A C 1
ATOM 617 O O . ARG A 1 85 ? 1.566 -1.081 24.528 1.00 64.00 85 ARG A O 1
ATOM 624 N N . MET A 1 86 ? 1.804 0.535 22.987 1.00 54.34 86 MET A N 1
ATOM 625 C CA . MET A 1 86 ? 1.626 1.650 23.926 1.00 54.34 86 MET A CA 1
ATOM 626 C C . MET A 1 86 ? 0.217 1.672 24.535 1.00 54.34 86 MET A C 1
ATOM 628 O O . MET A 1 86 ? 0.079 1.932 25.727 1.00 54.34 86 MET A O 1
ATOM 632 N N . ALA A 1 87 ? -0.824 1.317 23.774 1.00 55.50 87 ALA A N 1
ATOM 633 C CA . ALA A 1 87 ? -2.180 1.159 24.310 1.00 55.50 87 ALA A CA 1
ATOM 634 C C . ALA A 1 87 ? -2.300 -0.003 25.320 1.00 55.50 87 ALA A C 1
ATOM 636 O O . ALA A 1 87 ? -3.045 0.097 26.290 1.00 55.50 87 ALA A O 1
ATOM 637 N N . ARG A 1 88 ? -1.544 -1.095 25.128 1.00 59.56 88 ARG A N 1
ATOM 638 C CA . ARG A 1 88 ? -1.524 -2.242 26.055 1.00 59.56 88 ARG A CA 1
ATOM 639 C C . ARG A 1 88 ? -0.704 -1.980 27.319 1.00 59.56 88 ARG A C 1
ATOM 641 O O . ARG A 1 88 ? -1.096 -2.431 28.387 1.00 59.56 88 ARG A O 1
ATOM 648 N N . GLU A 1 89 ? 0.414 -1.264 27.207 1.00 55.06 89 GLU A N 1
ATOM 649 C CA . GLU A 1 89 ? 1.309 -0.979 28.340 1.00 55.06 89 GLU A CA 1
ATOM 650 C C . GLU A 1 89 ? 0.815 0.184 29.224 1.00 55.06 89 GLU A C 1
ATOM 652 O O . GLU A 1 89 ? 1.176 0.247 30.395 1.00 55.06 89 GLU A O 1
ATOM 657 N N . SER A 1 90 ? -0.039 1.080 28.713 1.00 47.78 90 SER A N 1
ATOM 658 C CA . SER A 1 90 ? -0.515 2.257 29.465 1.00 47.78 90 SER A CA 1
ATOM 659 C C . SER A 1 90 ? -1.780 2.036 30.300 1.00 47.78 90 SER A C 1
ATOM 661 O O . SER A 1 90 ? -2.167 2.939 31.039 1.00 47.78 90 SER A O 1
ATOM 663 N N . GLY A 1 91 ? -2.441 0.873 30.206 1.00 54.75 91 GLY A N 1
ATOM 664 C CA . GLY A 1 91 ? -3.676 0.603 30.960 1.00 54.75 91 GLY A CA 1
ATOM 665 C C . GLY A 1 91 ? -4.779 1.649 30.734 1.00 54.75 91 GLY A C 1
ATOM 666 O O . GLY A 1 91 ? -5.643 1.832 31.590 1.00 54.75 91 GLY A O 1
ATOM 667 N N . MET A 1 92 ? -4.724 2.374 29.611 1.00 46.41 92 MET A N 1
ATOM 668 C CA . MET A 1 92 ? -5.575 3.525 29.349 1.00 46.41 92 MET A CA 1
ATOM 669 C C . MET A 1 92 ? -6.8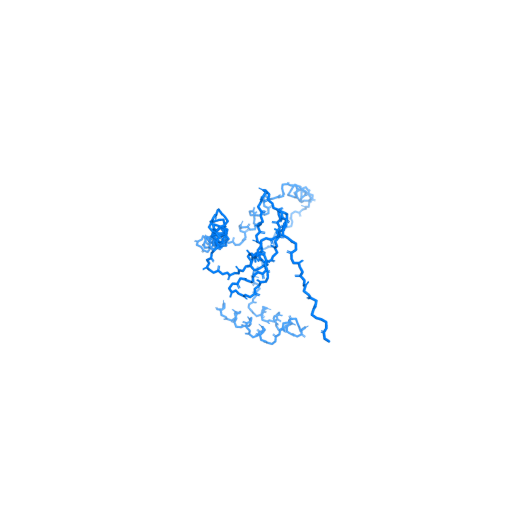99 3.047 28.766 1.00 46.41 92 MET A C 1
ATOM 671 O O . MET A 1 92 ? -6.957 2.472 27.679 1.00 46.41 92 MET A O 1
ATOM 675 N N . SER A 1 93 ? -7.956 3.232 29.551 1.00 59.22 93 SER A N 1
ATOM 676 C CA . SER A 1 93 ? -9.292 2.758 29.227 1.00 59.22 93 SER A CA 1
ATOM 677 C C . SER A 1 93 ? -9.792 3.353 27.907 1.00 59.22 93 SER A C 1
ATOM 679 O O . SER A 1 93 ? -9.611 4.537 27.625 1.00 59.22 93 SER A O 1
ATOM 681 N N . GLU A 1 94 ? -10.478 2.528 27.117 1.00 54.00 94 GLU A N 1
ATOM 682 C CA . GLU A 1 94 ? -11.095 2.849 25.817 1.00 54.00 94 GLU A CA 1
ATOM 683 C C . GLU A 1 94 ? -11.966 4.129 25.849 1.00 54.00 94 GLU A C 1
ATOM 685 O O . GLU A 1 94 ? -12.152 4.811 24.837 1.00 54.00 94 GLU A O 1
ATOM 690 N N . ARG A 1 95 ? -12.464 4.500 27.038 1.00 51.88 95 ARG A N 1
ATOM 691 C CA . ARG A 1 95 ? -13.267 5.709 27.270 1.00 51.88 95 ARG A CA 1
ATOM 692 C C . ARG A 1 95 ? -12.475 7.008 27.142 1.00 51.88 95 ARG A C 1
ATOM 694 O O . ARG A 1 95 ? -13.030 7.969 26.616 1.00 51.88 95 ARG A O 1
ATOM 701 N N . ASP A 1 96 ? -11.206 7.040 27.543 1.00 51.59 96 ASP A N 1
ATOM 702 C CA . ASP A 1 96 ? -10.397 8.266 27.481 1.00 51.59 96 ASP A CA 1
ATOM 703 C C . ASP A 1 96 ? -9.940 8.562 26.046 1.00 51.59 96 ASP A C 1
ATOM 705 O O . ASP A 1 96 ? -9.945 9.712 25.609 1.00 51.59 96 ASP A O 1
ATOM 709 N N . ALA A 1 97 ? -9.659 7.515 25.261 1.00 56.03 97 ALA A N 1
ATOM 710 C CA . ALA A 1 97 ? -9.365 7.643 23.833 1.00 56.03 97 ALA A CA 1
ATOM 711 C C . ALA A 1 97 ? -10.581 8.165 23.042 1.00 56.03 97 ALA A C 1
ATOM 713 O O . ALA A 1 97 ? -10.439 9.025 22.171 1.00 56.03 97 ALA A O 1
ATOM 714 N N . THR A 1 98 ? -11.787 7.705 23.398 1.00 59.25 98 THR A N 1
ATOM 715 C CA . THR A 1 98 ? -13.041 8.177 22.789 1.00 59.25 98 THR A CA 1
ATOM 716 C C . THR A 1 98 ? -13.314 9.635 23.166 1.00 59.25 98 THR A C 1
ATOM 718 O O . THR A 1 98 ? -13.622 10.445 22.292 1.00 59.25 98 THR A O 1
ATOM 721 N N . ALA A 1 99 ? -13.112 10.009 24.436 1.00 59.59 99 ALA A N 1
ATOM 722 C CA . ALA A 1 99 ? -13.251 11.391 24.893 1.00 59.59 99 ALA A CA 1
ATOM 723 C C . ALA A 1 99 ? -12.278 12.342 24.176 1.00 59.59 99 ALA A C 1
ATOM 725 O O . ALA A 1 99 ? -12.670 13.448 23.814 1.00 59.59 99 ALA A O 1
ATOM 726 N N . MET A 1 100 ? -11.043 11.909 23.906 1.00 56.03 100 MET A N 1
ATOM 727 C CA . MET A 1 100 ? -10.042 12.741 23.231 1.00 56.03 100 MET A CA 1
ATOM 728 C C . MET A 1 100 ? -10.295 12.876 21.719 1.00 56.03 100 MET A C 1
ATOM 730 O O . MET A 1 100 ? -10.043 13.944 21.159 1.00 56.03 100 MET A O 1
ATOM 734 N N . SER A 1 101 ? -10.854 11.839 21.078 1.00 61.38 101 SER A N 1
ATOM 735 C CA . SER A 1 101 ? -11.279 11.890 19.668 1.00 61.38 101 SER A CA 1
ATOM 736 C C . SER A 1 101 ? -12.498 12.793 19.447 1.00 61.38 101 SER A C 1
ATOM 738 O O . SER A 1 101 ? -12.509 13.585 18.512 1.00 61.38 101 SER A O 1
ATOM 740 N N . LEU A 1 102 ? -13.477 12.762 20.361 1.00 58.16 102 LEU A N 1
ATOM 741 C CA . LEU A 1 102 ? -14.657 13.632 20.301 1.00 58.16 102 LEU A CA 1
ATOM 742 C C . LEU A 1 102 ? -14.320 15.105 20.566 1.00 58.16 102 LEU A C 1
ATOM 744 O O . LEU A 1 102 ? -15.056 15.990 20.140 1.00 58.16 102 LEU A O 1
ATOM 748 N N . LEU A 1 103 ? -13.228 15.376 21.285 1.00 61.00 103 LEU A N 1
ATOM 749 C CA . LEU A 1 103 ? -12.833 16.735 21.650 1.00 61.00 103 LEU A CA 1
ATOM 750 C C . LEU A 1 103 ? -11.927 17.412 20.609 1.00 61.00 103 LEU A C 1
ATOM 752 O O . LEU A 1 103 ? -11.790 18.632 20.659 1.00 61.00 103 LEU A O 1
ATOM 756 N N . SER A 1 104 ? -11.294 16.655 19.703 1.00 56.59 104 SER A N 1
ATOM 757 C CA . SER A 1 104 ? -10.205 17.189 18.865 1.00 56.59 104 SER A CA 1
ATOM 758 C C . SER A 1 104 ? -10.590 17.550 17.430 1.00 56.59 104 SER A C 1
ATOM 760 O O . SER A 1 104 ? -9.926 18.420 16.875 1.00 56.59 104 SER A O 1
ATOM 762 N N . ASP A 1 105 ? -11.642 16.965 16.841 1.00 59.41 105 ASP A N 1
ATOM 763 C CA . ASP A 1 105 ? -11.923 17.177 15.407 1.00 59.41 105 ASP A CA 1
ATOM 764 C C . ASP A 1 105 ? -13.124 18.084 15.081 1.00 59.41 105 ASP A C 1
ATOM 766 O O . ASP A 1 105 ? -13.109 18.727 14.035 1.00 59.41 105 ASP A O 1
ATOM 770 N N . ASP A 1 106 ? -14.100 18.278 15.978 1.00 53.19 106 ASP A N 1
ATOM 771 C CA . ASP A 1 106 ? -15.293 19.080 15.658 1.00 53.19 106 ASP A CA 1
ATOM 772 C C . ASP A 1 106 ? -15.575 20.212 16.659 1.00 53.19 106 ASP A C 1
ATOM 774 O O . ASP A 1 106 ? -16.548 20.201 17.418 1.00 53.19 106 ASP A O 1
ATOM 778 N N . GLY A 1 107 ? -14.770 21.277 16.611 1.00 56.72 107 GLY A N 1
ATOM 779 C CA . GLY A 1 107 ? -15.068 22.519 17.345 1.00 56.72 107 GLY A CA 1
ATOM 780 C C . GLY A 1 107 ? -16.437 23.132 16.988 1.00 56.72 107 GLY A C 1
ATOM 781 O O . GLY A 1 107 ? -17.044 23.835 17.802 1.00 56.72 107 GLY A O 1
ATOM 782 N N . PHE A 1 108 ? -16.970 22.830 15.799 1.00 59.19 108 PHE A N 1
ATOM 783 C CA . PHE A 1 108 ? -18.274 23.317 15.339 1.00 59.19 108 PHE A CA 1
ATOM 784 C C . PHE A 1 108 ? -19.449 22.439 15.797 1.00 59.19 108 PHE A C 1
ATOM 786 O O . PHE A 1 108 ? -20.422 22.994 16.314 1.00 59.19 108 PHE A O 1
ATOM 793 N N . GLU A 1 109 ? -19.356 21.105 15.709 1.00 58.34 109 GLU A N 1
ATOM 794 C CA . GLU A 1 109 ? -20.377 20.196 16.269 1.00 58.34 109 GLU A CA 1
ATOM 795 C C . GLU A 1 109 ? -20.453 20.338 17.789 1.00 58.34 109 GLU A C 1
ATOM 797 O O . GLU A 1 109 ? -21.549 20.409 18.337 1.00 58.34 109 GLU A O 1
ATOM 802 N N . ALA A 1 110 ? -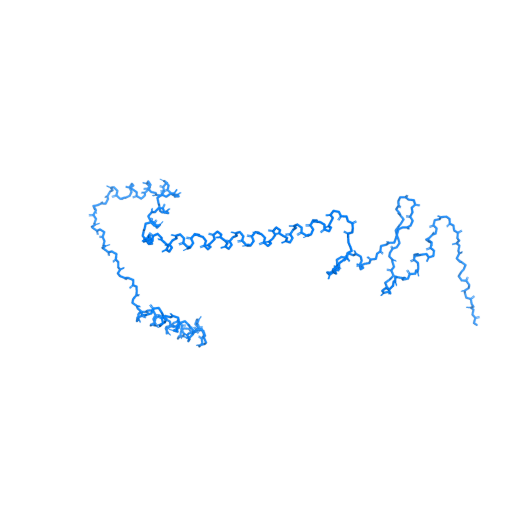19.317 20.482 18.485 1.00 64.25 110 ALA A N 1
ATOM 803 C CA . ALA A 1 110 ? -19.300 20.700 19.932 1.00 64.25 110 ALA A CA 1
ATOM 804 C C . ALA A 1 110 ? -20.028 21.994 20.331 1.00 64.25 110 ALA A C 1
ATOM 806 O O . ALA A 1 110 ? -20.747 22.019 21.332 1.00 64.25 110 ALA A O 1
ATOM 807 N N . THR A 1 111 ? -19.905 23.057 19.528 1.00 68.62 111 THR A N 1
ATOM 808 C CA . THR A 1 111 ? -20.620 24.322 19.755 1.00 68.62 111 THR A CA 1
ATOM 809 C C . THR A 1 111 ? -22.116 24.175 19.460 1.00 68.62 111 THR A C 1
ATOM 811 O O . THR A 1 111 ? -22.947 24.652 20.240 1.00 68.62 111 THR A O 1
ATOM 814 N N . TYR A 1 112 ? -22.484 23.465 18.387 1.00 68.56 112 TYR A N 1
ATOM 815 C CA . TYR A 1 112 ? -23.886 23.191 18.054 1.00 68.56 112 TYR A CA 1
ATOM 816 C C . TYR A 1 112 ? -24.553 22.302 19.114 1.00 68.56 112 TYR A C 1
ATOM 818 O O . TYR A 1 112 ? -25.625 22.637 19.620 1.00 68.56 112 TYR A O 1
ATOM 826 N N . LEU A 1 113 ? -23.879 21.238 19.547 1.00 71.94 113 LEU A N 1
ATOM 827 C CA . LEU A 1 113 ? -24.315 20.348 20.618 1.00 71.94 113 LEU A CA 1
ATOM 828 C C . LEU A 1 113 ? -24.417 21.096 21.955 1.00 71.94 113 LEU A C 1
ATOM 830 O O . LEU A 1 113 ? -25.433 20.979 22.637 1.00 71.94 113 LEU A O 1
ATOM 834 N N . ALA A 1 114 ? -23.424 21.918 22.314 1.00 68.75 114 ALA A N 1
ATOM 835 C CA . ALA A 1 114 ? -23.453 22.725 23.535 1.00 68.75 114 ALA A CA 1
ATOM 836 C C . ALA A 1 114 ? -24.585 23.765 23.523 1.00 68.75 114 ALA A C 1
ATOM 838 O O . ALA A 1 114 ? -25.226 23.979 24.555 1.00 68.75 114 ALA A O 1
ATOM 839 N N . SER A 1 115 ? -24.876 24.379 22.370 1.00 70.69 115 SER A N 1
ATOM 840 C CA . SER A 1 115 ? -26.007 25.307 22.229 1.00 70.69 115 SER A CA 1
ATOM 841 C C . SER A 1 115 ? -27.358 24.596 22.372 1.00 70.69 115 SER A C 1
ATOM 843 O O . SER A 1 115 ? -28.246 25.102 23.059 1.00 70.69 115 SER A O 1
ATOM 845 N N . ASN A 1 116 ? -27.484 23.383 21.825 1.00 72.06 116 ASN A N 1
ATOM 846 C CA . ASN A 1 116 ? -28.703 22.579 21.917 1.00 72.06 116 ASN A CA 1
ATOM 847 C C . ASN A 1 116 ? -28.894 21.970 23.324 1.00 72.06 116 ASN A C 1
ATOM 849 O O . ASN A 1 116 ? -30.018 21.810 23.802 1.00 72.06 116 ASN A O 1
ATOM 853 N N . LEU A 1 117 ? -27.796 21.675 24.031 1.00 68.44 117 LEU A N 1
ATOM 854 C CA . LEU A 1 117 ? -27.814 21.179 25.411 1.00 68.44 117 LEU A CA 1
ATOM 855 C C . LEU A 1 117 ? -28.066 22.283 26.443 1.00 68.44 117 LEU A C 1
ATOM 857 O O . LEU A 1 117 ? -28.710 22.012 27.452 1.00 68.44 117 LEU A O 1
ATOM 861 N N . ARG A 1 118 ? -27.639 23.531 26.200 1.00 70.50 118 ARG A N 1
ATOM 862 C CA . ARG A 1 118 ? -27.887 24.661 27.119 1.00 70.50 118 ARG A CA 1
ATOM 863 C C . ARG A 1 118 ? -29.379 24.974 27.307 1.00 70.50 118 ARG A C 1
ATOM 865 O O . ARG A 1 118 ? -29.744 25.572 28.315 1.00 70.50 118 ARG A O 1
ATOM 872 N N . GLY A 1 119 ? -30.231 24.550 26.372 1.00 61.50 119 GLY A N 1
ATOM 873 C CA . GLY A 1 119 ? -31.688 24.673 26.465 1.00 61.50 119 GLY A CA 1
ATOM 874 C C . GLY A 1 119 ? -32.410 23.478 27.104 1.00 61.50 119 GLY A C 1
ATOM 875 O O . GLY A 1 119 ? -33.615 23.572 27.333 1.00 61.50 119 GLY A O 1
ATOM 876 N N . ARG A 1 120 ? -31.728 22.356 27.386 1.00 58.59 120 ARG A N 1
ATOM 877 C CA . ARG A 1 120 ? -32.352 21.147 27.956 1.00 58.59 120 ARG A CA 1
ATOM 878 C C . ARG A 1 120 ? -32.039 21.021 29.452 1.00 58.59 120 ARG A C 1
ATOM 880 O O . ARG A 1 120 ? -30.871 21.112 29.822 1.00 58.59 120 ARG A O 1
ATOM 887 N N . PRO A 1 121 ? -33.032 20.759 30.325 1.00 54.91 121 PRO A N 1
ATOM 888 C CA . PRO A 1 121 ? -32.754 20.406 31.712 1.00 54.91 121 PRO A CA 1
ATOM 889 C C . PRO A 1 121 ? -31.925 19.117 31.747 1.00 54.91 121 PRO A C 1
ATOM 891 O O . PRO A 1 121 ? -32.297 18.097 31.161 1.00 54.91 121 PRO A O 1
ATOM 894 N N . THR A 1 122 ? -30.767 19.187 32.398 1.00 55.00 122 THR A N 1
ATOM 895 C CA . THR A 1 122 ? -29.771 18.120 32.480 1.00 55.00 122 THR A CA 1
ATOM 896 C C . THR A 1 122 ? -30.391 16.877 33.117 1.00 55.00 122 THR A C 1
ATOM 898 O O . THR A 1 122 ? -30.640 16.837 34.319 1.00 55.00 122 THR A O 1
ATOM 901 N N . THR A 1 123 ? -30.665 15.854 32.308 1.00 60.03 123 THR A N 1
ATOM 902 C CA . THR A 1 123 ? -31.023 14.524 32.814 1.00 60.03 123 THR A CA 1
ATOM 903 C C . THR A 1 123 ? -29.720 13.798 33.182 1.00 60.03 123 THR A C 1
ATOM 905 O O . THR A 1 123 ? -28.768 13.884 32.402 1.00 60.03 123 THR A O 1
ATOM 908 N N . PRO A 1 124 ? -29.616 13.124 34.343 1.00 54.91 124 PRO A N 1
ATOM 909 C CA . PRO A 1 124 ? -28.391 12.438 34.757 1.00 54.91 124 PRO A CA 1
ATOM 910 C C . PRO A 1 124 ? -27.918 11.417 33.712 1.00 54.91 124 PRO A C 1
ATOM 912 O O . PRO A 1 124 ? -28.712 10.619 33.217 1.00 54.91 124 PRO A O 1
ATOM 915 N N . ILE A 1 125 ? -26.622 11.440 33.389 1.00 58.41 125 ILE A N 1
ATOM 916 C CA . ILE A 1 125 ? -25.971 10.492 32.472 1.00 58.41 125 ILE A CA 1
ATOM 917 C C . ILE A 1 125 ? -26.051 9.079 33.085 1.00 58.41 125 ILE A C 1
ATOM 919 O O . ILE A 1 125 ? -25.599 8.902 34.220 1.00 58.41 125 ILE A O 1
ATOM 923 N N . PRO A 1 126 ? -26.592 8.064 32.381 1.00 53.50 126 PRO A N 1
ATOM 924 C CA . PRO A 1 126 ? -26.587 6.691 32.870 1.00 53.50 126 PRO A CA 1
ATOM 925 C C . PRO A 1 126 ? -25.151 6.166 32.959 1.00 53.50 126 PRO A C 1
ATOM 927 O O . PRO A 1 126 ? -24.361 6.329 32.029 1.00 53.50 126 PRO A O 1
ATOM 930 N N . ALA A 1 127 ? -24.821 5.520 34.078 1.00 56.78 127 ALA A N 1
ATOM 931 C CA . ALA A 1 127 ? -23.560 4.812 34.256 1.00 56.78 127 ALA A CA 1
ATOM 932 C C . ALA A 1 127 ? -23.330 3.814 33.110 1.00 56.78 127 ALA A C 1
ATOM 934 O O . ALA A 1 127 ? -24.265 3.185 32.613 1.00 56.78 127 ALA A O 1
ATOM 935 N N . ALA A 1 128 ? -22.071 3.687 32.695 1.00 53.44 128 ALA A N 1
ATOM 936 C CA . ALA A 1 128 ? -21.683 2.869 31.563 1.00 53.44 128 ALA A CA 1
ATOM 937 C C . ALA A 1 128 ? -22.195 1.428 31.686 1.00 53.44 128 ALA A C 1
ATOM 939 O O . ALA A 1 128 ? -21.931 0.739 32.673 1.00 53.44 128 ALA A O 1
ATOM 940 N N . THR A 1 129 ? -22.917 0.983 30.661 1.00 51.44 129 THR A N 1
ATOM 941 C CA . THR A 1 129 ? -23.445 -0.375 30.567 1.00 51.44 129 THR A CA 1
ATOM 942 C C . THR A 1 129 ? -22.283 -1.378 30.594 1.00 51.44 129 THR A C 1
ATOM 944 O O . THR A 1 129 ? -21.292 -1.164 29.888 1.00 51.44 129 THR A O 1
ATOM 947 N N . PRO A 1 130 ? -22.353 -2.449 31.405 1.00 57.84 130 PRO A N 1
ATOM 948 C CA . PRO A 1 130 ? -21.350 -3.509 31.377 1.00 57.84 130 PRO A CA 1
ATOM 949 C C . PRO A 1 130 ? -21.248 -4.094 29.961 1.00 57.84 130 PRO A C 1
ATOM 951 O O . PRO A 1 130 ? -22.256 -4.220 29.264 1.00 57.84 130 PRO A O 1
ATOM 954 N N . GLY A 1 131 ? -20.023 -4.411 29.526 1.00 61.94 131 GLY A N 1
ATOM 955 C CA . GLY A 1 131 ? -19.771 -5.024 28.220 1.00 61.94 131 GLY A CA 1
ATOM 956 C C . GLY A 1 131 ? -20.631 -6.276 28.016 1.00 61.94 131 GLY A C 1
ATOM 957 O O . GLY A 1 131 ? -20.909 -6.998 28.973 1.00 61.94 131 GLY A O 1
ATOM 958 N N . ARG A 1 132 ? -21.088 -6.505 26.775 1.00 74.50 132 ARG A N 1
ATOM 959 C CA . ARG A 1 132 ? -21.953 -7.645 26.417 1.00 74.50 132 ARG A CA 1
ATOM 960 C C . ARG A 1 132 ? -21.366 -8.951 26.950 1.00 74.50 132 ARG A C 1
ATOM 962 O O . ARG A 1 132 ? -20.185 -9.235 26.739 1.00 74.50 132 ARG A O 1
ATOM 969 N N . SER A 1 133 ? -22.194 -9.747 27.623 1.00 85.12 133 SER A N 1
ATOM 970 C CA . SER A 1 133 ? -21.731 -10.995 28.225 1.00 85.12 133 SER A CA 1
ATOM 971 C C . SER A 1 133 ? -21.315 -11.995 27.143 1.00 85.12 133 SER A C 1
ATOM 973 O O . SER A 1 133 ? -21.807 -11.964 26.013 1.00 85.12 133 SER A O 1
ATOM 975 N N . THR A 1 134 ? -20.414 -12.919 27.469 1.00 86.06 134 THR A N 1
ATOM 976 C CA . THR A 1 134 ? -19.997 -13.987 26.542 1.00 86.06 134 THR A CA 1
ATOM 977 C C . THR A 1 134 ? -21.187 -14.832 26.067 1.00 86.06 134 THR A C 1
ATOM 979 O O . THR A 1 134 ? -21.245 -15.222 24.904 1.00 86.06 134 THR A O 1
ATOM 982 N N . ALA A 1 135 ? -22.197 -15.025 26.921 1.00 86.12 135 ALA A N 1
ATOM 983 C CA . ALA A 1 135 ? -23.440 -15.708 26.564 1.00 86.12 135 ALA A CA 1
ATOM 984 C C . ALA A 1 135 ? -24.290 -14.932 25.538 1.00 86.12 135 ALA A C 1
ATOM 986 O O . ALA A 1 135 ? -25.015 -15.543 24.754 1.00 86.12 135 ALA A O 1
ATOM 987 N N . ASP A 1 136 ? -24.220 -13.598 25.526 1.00 88.06 136 ASP A N 1
ATOM 988 C CA . ASP A 1 136 ? -24.899 -12.779 24.511 1.00 88.06 136 ASP A CA 1
ATOM 989 C C . ASP A 1 136 ? -24.183 -12.873 23.165 1.00 88.06 136 ASP A C 1
ATOM 991 O O . ASP A 1 136 ? -24.830 -13.028 22.132 1.00 88.06 136 ASP A O 1
ATOM 995 N N . ARG A 1 137 ? -22.845 -12.864 23.189 1.00 87.19 137 ARG A N 1
ATOM 996 C CA . ARG A 1 137 ? -22.007 -12.979 21.987 1.00 87.19 137 ARG A CA 1
ATOM 997 C C . ARG A 1 137 ? -22.201 -14.318 21.270 1.00 87.19 137 ARG A C 1
ATOM 999 O O . ARG A 1 137 ? -22.328 -14.343 20.051 1.00 87.19 137 ARG A O 1
ATOM 1006 N N . LEU A 1 138 ? -22.291 -15.420 22.018 1.00 92.69 138 LEU A N 1
ATOM 1007 C CA . LEU A 1 138 ? -22.559 -16.743 21.440 1.00 92.69 138 LEU A CA 1
ATOM 1008 C C . LEU A 1 138 ? -23.960 -16.832 20.812 1.00 92.69 138 LEU A C 1
ATOM 1010 O O . LEU A 1 138 ? -24.101 -17.353 19.711 1.00 92.69 138 LEU A O 1
ATOM 1014 N N . ARG A 1 139 ? -24.981 -16.256 21.460 1.00 92.75 139 ARG A N 1
ATOM 1015 C CA . ARG A 1 139 ? -26.351 -16.224 20.915 1.00 92.75 139 ARG A CA 1
ATOM 1016 C C . ARG A 1 139 ? -26.459 -15.419 19.622 1.00 92.75 139 ARG A C 1
ATOM 1018 O O . ARG A 1 139 ? -27.229 -15.780 18.736 1.00 92.75 139 ARG A O 1
ATOM 1025 N N . GLU A 1 140 ? -25.710 -14.327 19.514 1.00 92.38 140 GLU A N 1
ATOM 1026 C CA . GLU A 1 140 ? -25.643 -13.523 18.291 1.00 92.38 140 GLU A CA 1
ATOM 1027 C C . GLU A 1 140 ? -24.970 -14.301 17.152 1.00 92.38 140 GLU A C 1
ATOM 1029 O O . GLU A 1 140 ? -25.492 -14.324 16.040 1.00 92.38 140 GLU A O 1
ATOM 1034 N N . LEU A 1 141 ? -23.883 -15.021 17.442 1.00 93.62 141 LEU A N 1
ATOM 1035 C CA . LEU A 1 141 ? -23.199 -15.874 16.469 1.00 93.62 141 LEU A CA 1
ATOM 1036 C C . LEU A 1 141 ? -24.107 -17.004 15.941 1.00 93.62 141 LEU A C 1
ATOM 1038 O O . LEU A 1 141 ? -24.137 -17.257 14.736 1.00 93.62 141 LEU A O 1
ATOM 1042 N N . ASP A 1 142 ? -24.899 -17.631 16.816 1.00 94.56 142 ASP A N 1
ATOM 1043 C CA . ASP A 1 142 ? -25.889 -18.646 16.424 1.00 94.56 142 ASP A CA 1
ATOM 1044 C C . ASP A 1 142 ? -26.978 -18.068 15.512 1.00 94.56 142 ASP A C 1
ATOM 1046 O O . ASP A 1 142 ? -27.396 -18.706 14.542 1.00 94.56 142 ASP A O 1
ATOM 1050 N N . LYS A 1 143 ? -27.412 -16.833 15.784 1.00 94.44 143 LYS A N 1
ATOM 1051 C CA . LYS A 1 143 ? -28.383 -16.130 14.942 1.00 94.44 143 LYS A CA 1
ATOM 1052 C C . LYS A 1 143 ? -27.816 -15.839 13.549 1.00 94.44 143 LYS A C 1
ATOM 1054 O O . LYS A 1 143 ? -28.506 -16.078 12.564 1.00 94.44 143 LYS A O 1
ATOM 1059 N N . LEU A 1 144 ? -26.565 -15.387 13.453 1.00 94.56 144 LEU A N 1
ATOM 1060 C CA . LEU A 1 144 ? -25.912 -15.108 12.167 1.00 94.56 144 LEU A CA 1
ATOM 1061 C C . LEU A 1 144 ? -25.752 -16.372 11.306 1.00 94.56 144 LEU A C 1
ATOM 1063 O O . LEU A 1 144 ? -25.955 -16.317 10.093 1.00 94.56 144 LEU A O 1
ATOM 1067 N N . ARG A 1 145 ? -25.464 -17.524 11.928 1.00 94.50 145 ARG A N 1
ATOM 1068 C CA . ARG A 1 145 ? -25.466 -18.828 11.243 1.00 94.50 145 ARG A CA 1
ATOM 1069 C C . ARG A 1 145 ? -26.864 -19.209 10.755 1.00 94.50 145 ARG A C 1
ATOM 1071 O O . ARG A 1 145 ? -27.015 -19.647 9.620 1.00 94.50 145 ARG A O 1
ATOM 1078 N N . ALA A 1 146 ? -27.892 -19.012 11.583 1.00 94.06 146 ALA A N 1
ATOM 1079 C CA . ALA A 1 146 ? -29.279 -19.303 11.211 1.00 94.06 146 ALA A CA 1
ATOM 1080 C C . ALA A 1 146 ? -29.788 -18.422 10.053 1.00 94.06 146 ALA A C 1
ATOM 1082 O O . ALA A 1 146 ? -30.603 -18.871 9.250 1.00 94.06 146 ALA A O 1
ATOM 1083 N N . GLU A 1 147 ? -29.286 -17.190 9.944 1.00 94.81 147 GLU A N 1
ATOM 1084 C CA . GLU A 1 147 ? -29.553 -16.277 8.824 1.00 94.81 147 GLU A CA 1
ATOM 1085 C C . GLU A 1 147 ? -28.716 -16.602 7.570 1.00 94.81 147 GLU A C 1
ATOM 1087 O O . GLU A 1 147 ? -28.899 -15.970 6.530 1.00 94.81 147 GLU A O 1
ATOM 1092 N N . GLY A 1 148 ? -27.814 -17.590 7.641 1.00 91.12 148 GLY A N 1
ATOM 1093 C CA . GLY A 1 148 ? -26.925 -17.979 6.543 1.00 91.12 148 GLY A CA 1
ATOM 1094 C C . GLY A 1 148 ? -25.847 -16.940 6.226 1.00 91.12 148 GLY A C 1
ATOM 1095 O O . GLY A 1 148 ? -25.262 -16.979 5.146 1.00 91.12 148 GLY A O 1
ATOM 1096 N N . LEU A 1 149 ? -25.597 -16.000 7.145 1.00 92.44 149 LEU A N 1
ATOM 1097 C CA . LEU A 1 149 ? -24.603 -14.933 6.989 1.00 92.44 149 LEU A CA 1
ATOM 1098 C C . LEU A 1 149 ? -23.178 -15.400 7.306 1.00 92.44 149 LEU A C 1
ATOM 1100 O O . LEU A 1 149 ? -22.222 -14.718 6.951 1.00 92.44 149 LEU A O 1
ATOM 1104 N N . VAL A 1 150 ? -23.050 -16.533 7.996 1.00 92.06 150 VAL A N 1
ATOM 1105 C CA . VAL A 1 150 ? -21.785 -17.132 8.432 1.00 92.06 150 VAL A CA 1
ATOM 1106 C C . VAL A 1 150 ? -21.838 -18.624 8.127 1.00 92.06 150 VAL A C 1
ATOM 1108 O O . VAL A 1 150 ? -22.855 -19.268 8.412 1.00 92.06 150 VAL A O 1
ATOM 1111 N N . SER A 1 151 ? -20.766 -19.168 7.546 1.00 92.44 151 SER A N 1
ATOM 1112 C CA . SER A 1 151 ? -20.684 -20.602 7.248 1.00 92.44 151 SER A CA 1
ATOM 1113 C C . SER A 1 151 ? -20.494 -21.440 8.518 1.00 92.44 151 SER A C 1
ATOM 1115 O O . SER A 1 151 ? -20.132 -20.933 9.584 1.00 92.44 151 SER A O 1
ATOM 1117 N N . ASP A 1 152 ? -20.715 -22.750 8.419 1.00 93.19 152 ASP A N 1
ATOM 1118 C CA . ASP A 1 152 ? -20.533 -23.663 9.550 1.00 93.19 152 ASP A CA 1
ATOM 1119 C C . ASP A 1 152 ? -19.079 -23.653 10.066 1.00 93.19 152 ASP A C 1
ATOM 1121 O O . ASP A 1 152 ? -18.838 -23.696 11.274 1.00 93.19 152 ASP A O 1
ATOM 1125 N N . GLU A 1 153 ? -18.100 -23.535 9.166 1.00 92.62 153 GLU A N 1
ATOM 1126 C CA . GLU A 1 153 ? -16.672 -23.495 9.498 1.00 92.62 153 GLU A CA 1
ATOM 1127 C C . GLU A 1 153 ? -16.267 -22.185 10.192 1.00 92.62 153 GLU A C 1
ATOM 1129 O O . GLU A 1 153 ? -15.458 -22.179 11.132 1.00 92.62 153 GLU A O 1
ATOM 1134 N N . GLU A 1 154 ? -16.835 -21.067 9.742 1.00 92.75 154 GLU A N 1
ATOM 1135 C CA . GLU A 1 154 ? -16.617 -19.746 10.331 1.00 92.75 154 GLU A CA 1
ATOM 1136 C C . GLU A 1 154 ? -17.253 -19.649 11.721 1.00 92.75 154 GLU A C 1
ATOM 1138 O O . GLU A 1 154 ? -16.620 -19.145 12.655 1.00 92.75 154 GLU A O 1
ATOM 1143 N N . HIS A 1 155 ? -18.458 -20.205 11.890 1.00 95.44 155 HIS A N 1
ATOM 1144 C CA . HIS A 1 155 ? -19.151 -20.276 13.178 1.00 95.44 155 HIS A CA 1
ATOM 1145 C C . HIS A 1 155 ? -18.322 -21.035 14.221 1.00 95.44 155 HIS A C 1
ATOM 1147 O O . HIS A 1 155 ? -18.079 -20.511 15.308 1.00 95.44 155 HIS A O 1
ATOM 1153 N N . GLU A 1 156 ? -17.790 -22.212 13.884 1.00 94.19 156 GLU A N 1
ATOM 1154 C CA . GLU A 1 156 ? -16.974 -23.001 14.820 1.00 94.19 156 GLU A CA 1
ATOM 1155 C C . GLU A 1 156 ? -15.630 -22.339 15.160 1.00 94.19 156 GLU A C 1
ATOM 1157 O O . GLU A 1 156 ? -15.072 -22.541 16.246 1.00 94.19 156 GLU A O 1
ATOM 1162 N N . THR A 1 157 ? -15.079 -21.549 14.240 1.00 94.75 157 THR A N 1
ATOM 1163 C CA . THR A 1 157 ? -13.842 -20.795 14.478 1.00 94.75 157 THR A CA 1
ATOM 1164 C C . THR A 1 157 ? -14.095 -19.613 15.412 1.00 94.75 157 THR A C 1
ATOM 1166 O O . THR A 1 157 ? -13.386 -19.460 16.408 1.00 94.75 157 THR A O 1
ATOM 1169 N N . ALA A 1 158 ? -15.149 -18.834 15.155 1.00 89.25 158 ALA A N 1
ATOM 1170 C CA . ALA A 1 158 ? -15.549 -17.709 15.999 1.00 89.25 158 ALA A CA 1
ATOM 1171 C C . ALA A 1 158 ? -16.006 -18.163 17.396 1.00 89.25 158 ALA A C 1
ATOM 1173 O O . ALA A 1 158 ? -15.702 -17.526 18.406 1.00 89.25 158 ALA A O 1
ATOM 1174 N N . ARG A 1 159 ? -16.690 -19.3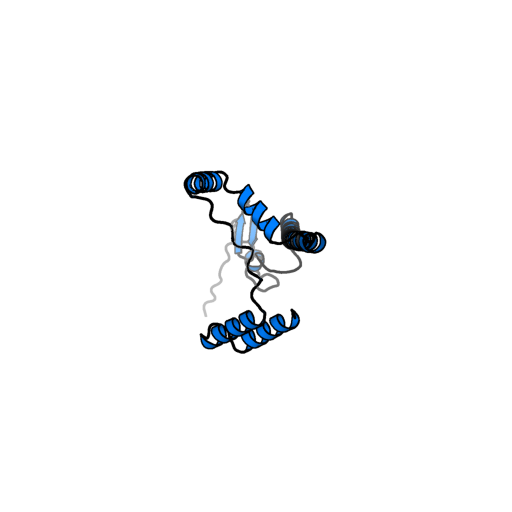07 17.487 1.00 94.50 159 ARG A N 1
ATOM 1175 C CA . ARG A 1 159 ? -17.084 -19.896 18.769 1.00 94.50 159 ARG A CA 1
ATOM 1176 C C . ARG A 1 159 ? -15.868 -20.257 19.619 1.00 94.50 159 ARG A C 1
ATOM 1178 O O . ARG A 1 159 ? -15.865 -19.972 20.814 1.00 94.50 159 ARG A O 1
ATOM 1185 N N . ARG A 1 160 ? -14.828 -20.846 19.017 1.00 94.31 160 ARG A N 1
ATOM 1186 C CA . ARG A 1 160 ? -13.574 -21.156 19.723 1.00 94.31 160 ARG A CA 1
ATOM 1187 C C . ARG A 1 160 ? -12.867 -19.899 20.218 1.00 94.31 160 ARG A C 1
ATOM 1189 O O . ARG A 1 160 ? -12.524 -19.861 21.392 1.00 94.31 160 ARG A O 1
ATOM 1196 N N . SER A 1 161 ? -12.735 -18.860 19.392 1.00 91.38 161 SER A N 1
ATOM 1197 C CA . SER A 1 161 ? -12.085 -17.616 19.832 1.00 91.38 161 SER A CA 1
ATOM 1198 C C . SER A 1 161 ? -12.829 -16.947 20.991 1.00 91.38 161 SER A C 1
ATOM 1200 O O . SER A 1 161 ? -12.200 -16.470 21.926 1.00 91.38 161 SER A O 1
ATOM 1202 N N . ILE A 1 162 ? -14.168 -16.962 20.979 1.00 90.69 162 ILE A N 1
ATOM 1203 C CA . ILE A 1 162 ? -14.981 -16.404 22.075 1.00 90.69 162 ILE A CA 1
ATOM 1204 C C . ILE A 1 162 ? -14.785 -17.191 23.382 1.00 90.69 162 ILE A C 1
ATOM 1206 O O . ILE A 1 162 ? -14.834 -16.607 24.463 1.00 90.69 162 ILE A O 1
ATOM 1210 N N . LEU A 1 163 ? -14.584 -18.508 23.297 1.00 91.81 163 LEU A N 1
ATOM 1211 C CA . LEU A 1 163 ? -14.342 -19.362 24.463 1.00 91.81 163 LEU A CA 1
ATOM 1212 C C . LEU A 1 163 ? -12.898 -19.288 24.978 1.00 91.81 163 LEU A C 1
ATOM 1214 O O . LEU A 1 163 ? -12.683 -19.546 26.155 1.00 91.81 163 LEU A O 1
ATOM 1218 N N . GLU A 1 164 ? -11.923 -18.939 24.138 1.00 90.25 164 GLU A N 1
ATOM 1219 C CA . GLU A 1 164 ? -10.530 -18.705 24.558 1.00 90.25 164 GLU A CA 1
ATOM 1220 C C . GLU A 1 164 ? -10.346 -17.380 25.318 1.00 90.25 164 GLU A C 1
ATOM 1222 O O . GLU A 1 164 ? -9.388 -17.230 26.070 1.00 90.25 164 GLU A O 1
ATOM 1227 N N . GLU A 1 165 ? -11.256 -16.419 25.138 1.00 80.56 165 GLU A N 1
ATOM 1228 C CA . GLU A 1 165 ? -11.266 -15.130 25.851 1.00 80.56 165 GLU A CA 1
ATOM 1229 C C . GLU A 1 165 ? -11.840 -15.206 27.282 1.00 80.56 165 GLU A C 1
ATOM 1231 O O . GLU A 1 165 ? -11.918 -14.177 27.962 1.00 80.56 165 GLU A O 1
ATOM 1236 N N . LEU A 1 166 ? -12.295 -16.388 27.711 1.00 75.94 166 LEU A N 1
ATOM 1237 C CA . LEU A 1 166 ? -12.896 -16.664 29.024 1.00 75.94 166 LEU A CA 1
ATOM 1238 C C . LEU A 1 166 ? -11.826 -16.975 30.078 1.00 75.94 166 LEU A C 1
ATOM 1240 O O . LEU A 1 166 ? -11.963 -16.432 31.198 1.00 75.94 166 LEU A O 1
#

Sequence (166 aa):
MISVLLLAFSGPNDPPAKCFRTNEFGDLPTCTYSGGEWVRSYPSSGFGPGPGGGGGFEGVFVLFFVVALVAGVAGTVWKVSTARRMARESGMSERDATAMSLLSDDGFEATYLASNLRGRPTTPIPAATPGRSTADRLRELDKLRAEGLVSDEEHETARRSILEEL